Protein AF-A0A354B0X0-F1 (afdb_monomer_lite)

Secondary structure (DSSP, 8-state):
-HHHHTTTHHHHHHHHHHHHHHHHHHHHHHHHHHHT---HHHHHHHHHHHHHHIIIIIHHHTSSSGGG-

pLDDT: mean 97.95, std 1.36, range [89.0, 98.75]

Foldseek 3Di:
DVCVVVVVVLVVCLVVVLVVLVVVLVVLVVVCVVVVHDSVVSVVSVVVSCVSCVPQPVVQVVPPHSVRD

Radius of gyration: 15.6 Å; chains: 1; bounding box: 36×21×44 Å

Structure (mmCIF, N/CA/C/O backbone):
data_AF-A0A354B0X0-F1
#
_entry.id   AF-A0A354B0X0-F1
#
loop_
_atom_site.group_PDB
_atom_site.id
_atom_site.type_symbol
_atom_site.label_atom_id
_atom_site.label_alt_id
_atom_site.label_comp_id
_atom_site.label_asym_id
_atom_site.label_entity_id
_atom_site.label_seq_id
_atom_site.pdbx_PDB_ins_code
_atom_site.Cartn_x
_atom_site.Cartn_y
_atom_site.Cartn_z
_atom_site.occupancy
_atom_site.B_iso_or_equiv
_atom_site.auth_seq_id
_atom_site.auth_comp_id
_atom_site.auth_asym_id
_atom_site.auth_atom_id
_atom_site.pdbx_PDB_model_num
ATOM 1 N N . VAL A 1 1 ? 1.687 -9.056 -23.924 1.00 89.00 1 VAL A N 1
ATOM 2 C CA . VAL A 1 1 ? 3.090 -9.531 -23.797 1.00 89.00 1 VAL A CA 1
ATOM 3 C C . VAL A 1 1 ? 4.072 -8.378 -23.576 1.00 89.00 1 VAL A C 1
ATOM 5 O O . VAL A 1 1 ? 4.659 -8.326 -22.504 1.00 89.00 1 VAL A O 1
ATOM 8 N N . ARG A 1 2 ? 4.184 -7.402 -24.495 1.00 97.56 2 ARG A N 1
ATOM 9 C CA . ARG A 1 2 ? 5.143 -6.276 -24.393 1.00 97.56 2 ARG A CA 1
ATOM 10 C C . ARG A 1 2 ? 5.068 -5.467 -23.088 1.00 97.56 2 ARG A C 1
ATOM 12 O O . ARG A 1 2 ? 6.099 -5.135 -22.530 1.00 97.56 2 ARG A O 1
ATOM 19 N N . TRP A 1 3 ? 3.871 -5.197 -22.566 1.00 97.50 3 TRP A N 1
ATOM 20 C CA . TRP A 1 3 ? 3.699 -4.465 -21.299 1.00 97.50 3 TRP A CA 1
ATOM 21 C C . TRP A 1 3 ? 4.369 -5.155 -20.100 1.00 97.50 3 TRP A C 1
ATOM 23 O O . TRP A 1 3 ? 5.038 -4.497 -19.312 1.00 97.50 3 TRP A O 1
ATOM 33 N N . VAL A 1 4 ? 4.261 -6.486 -20.004 1.00 97.88 4 VAL A N 1
ATOM 34 C CA . VAL A 1 4 ? 4.924 -7.271 -18.948 1.00 97.88 4 VAL A CA 1
ATOM 35 C C . VAL A 1 4 ? 6.442 -7.233 -19.124 1.00 97.88 4 VAL A C 1
ATOM 37 O O . VAL A 1 4 ? 7.163 -7.034 -18.155 1.00 97.88 4 VAL A O 1
ATOM 40 N N . GLN A 1 5 ? 6.927 -7.357 -20.362 1.00 97.69 5 GLN A N 1
ATOM 41 C CA . GLN A 1 5 ? 8.361 -7.299 -20.679 1.00 97.69 5 GLN A CA 1
ATOM 42 C C . GLN A 1 5 ? 8.985 -5.931 -20.369 1.00 97.69 5 GLN A C 1
ATOM 44 O O . GLN A 1 5 ? 10.157 -5.861 -20.026 1.00 97.69 5 GLN A O 1
ATOM 49 N N . LEU A 1 6 ? 8.201 -4.854 -20.459 1.00 97.88 6 LEU A N 1
ATOM 50 C CA . LEU A 1 6 ? 8.606 -3.498 -20.074 1.00 97.88 6 LEU A CA 1
ATOM 51 C C . LEU A 1 6 ? 8.506 -3.245 -18.559 1.00 97.88 6 LEU A C 1
ATOM 53 O O . LEU A 1 6 ? 8.659 -2.110 -18.121 1.00 97.88 6 LEU A O 1
ATOM 57 N N . GLY A 1 7 ? 8.206 -4.273 -17.760 1.00 97.94 7 GLY A N 1
ATOM 58 C CA . GLY A 1 7 ? 8.061 -4.146 -16.312 1.00 97.94 7 GLY A CA 1
ATOM 59 C C . GLY A 1 7 ? 6.746 -3.505 -15.871 1.00 97.94 7 GLY A C 1
ATOM 60 O O . GLY A 1 7 ? 6.635 -3.100 -14.723 1.00 97.94 7 GLY A O 1
ATOM 61 N N . GLY A 1 8 ? 5.725 -3.433 -16.733 1.00 98.00 8 GLY A N 1
ATOM 62 C CA . GLY A 1 8 ? 4.455 -2.758 -16.437 1.00 98.00 8 GLY A CA 1
ATOM 63 C C . GLY A 1 8 ? 3.709 -3.286 -15.203 1.00 98.00 8 GLY A C 1
ATOM 64 O O . GLY A 1 8 ? 2.951 -2.541 -14.580 1.00 98.00 8 GLY A O 1
ATOM 65 N N . LEU A 1 9 ? 3.977 -4.529 -14.787 1.00 98.38 9 LEU A N 1
ATOM 66 C CA . LEU A 1 9 ? 3.467 -5.081 -13.528 1.00 98.38 9 LEU A CA 1
ATOM 67 C C . LEU A 1 9 ? 3.961 -4.310 -12.296 1.00 98.38 9 LEU A C 1
ATOM 69 O O . LEU A 1 9 ? 3.237 -4.236 -11.308 1.00 98.38 9 LEU A O 1
ATOM 73 N N . TRP A 1 10 ? 5.151 -3.710 -12.354 1.00 98.06 10 TRP A N 1
ATOM 74 C CA . TRP A 1 10 ? 5.732 -2.962 -11.242 1.00 98.06 10 TRP A CA 1
ATOM 75 C C . TRP A 1 10 ? 4.878 -1.736 -10.866 1.00 98.06 10 TRP A C 1
ATOM 77 O O . TRP A 1 10 ? 4.323 -1.725 -9.764 1.00 98.06 10 TRP A O 1
ATOM 87 N N . PRO A 1 11 ? 4.633 -0.754 -11.764 1.00 97.19 11 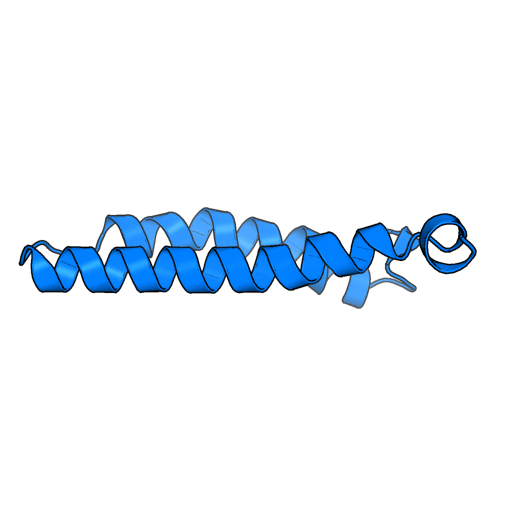PRO A N 1
ATOM 88 C CA . PRO A 1 11 ? 3.769 0.377 -11.434 1.00 97.19 11 PRO A CA 1
ATOM 89 C C . PRO A 1 11 ? 2.314 -0.052 -11.213 1.00 97.19 11 PRO A C 1
ATOM 91 O O . PRO A 1 11 ? 1.609 0.585 -10.436 1.00 97.19 11 PRO A O 1
ATOM 94 N N . PHE A 1 12 ? 1.854 -1.142 -11.838 1.00 98.38 12 PHE A N 1
ATOM 95 C CA . PHE A 1 12 ? 0.524 -1.683 -11.563 1.00 98.38 12 PHE A CA 1
ATOM 96 C C . PHE A 1 12 ? 0.368 -2.065 -10.087 1.00 98.38 12 PHE A C 1
ATOM 98 O O . PHE A 1 12 ? -0.560 -1.583 -9.438 1.00 98.38 12 PHE A O 1
ATOM 105 N N . VAL A 1 13 ? 1.283 -2.874 -9.546 1.00 98.31 13 VAL A N 1
ATOM 106 C CA . VAL A 1 13 ? 1.238 -3.305 -8.142 1.00 98.31 13 VAL A CA 1
ATOM 107 C C . VAL A 1 13 ? 1.500 -2.135 -7.196 1.00 98.31 13 VAL A C 1
ATOM 109 O O . VAL A 1 13 ? 0.775 -1.999 -6.215 1.00 98.31 13 VAL A O 1
ATOM 112 N N . ALA A 1 14 ? 2.467 -1.261 -7.491 1.00 97.88 14 ALA A N 1
ATOM 113 C CA . ALA A 1 14 ? 2.784 -0.121 -6.629 1.00 97.88 14 ALA A CA 1
ATOM 114 C C . ALA A 1 14 ? 1.593 0.846 -6.485 1.00 97.88 14 ALA A C 1
ATOM 116 O O . ALA A 1 14 ? 1.207 1.203 -5.371 1.00 97.88 14 ALA A O 1
ATOM 117 N N . LEU A 1 15 ? 0.954 1.221 -7.600 1.00 98.31 15 LEU A N 1
ATOM 118 C CA . LEU A 1 15 ? -0.160 2.173 -7.593 1.00 98.31 15 LEU A CA 1
ATOM 119 C C . LEU A 1 15 ? -1.437 1.563 -7.005 1.00 98.31 15 LEU A C 1
ATOM 121 O O . LEU A 1 15 ? -2.053 2.164 -6.125 1.00 98.31 15 LEU A O 1
ATOM 125 N N . HIS A 1 16 ? -1.828 0.355 -7.428 1.00 98.56 16 HIS A N 1
ATOM 126 C CA . HIS A 1 16 ? -3.005 -0.309 -6.850 1.00 98.56 16 HIS A CA 1
ATOM 127 C C . HIS A 1 16 ? -2.776 -0.679 -5.381 1.00 98.56 16 HIS A C 1
ATOM 129 O O . HIS A 1 16 ? -3.709 -0.605 -4.581 1.00 98.56 16 HIS A O 1
ATOM 135 N N . GLY A 1 17 ? -1.541 -1.020 -5.004 1.00 98.06 17 GLY A N 1
ATOM 136 C CA . GLY A 1 17 ? -1.129 -1.229 -3.619 1.00 98.06 17 GLY A CA 1
ATOM 137 C C . GLY A 1 17 ? -1.315 0.028 -2.772 1.00 98.06 17 GLY A C 1
ATOM 138 O O . GLY A 1 17 ? -1.931 -0.049 -1.710 1.00 98.06 17 GLY A O 1
ATOM 139 N N . ALA A 1 18 ? -0.898 1.198 -3.271 1.00 98.12 18 ALA A N 1
ATOM 140 C CA . ALA A 1 18 ? -1.106 2.475 -2.586 1.00 98.12 18 ALA A CA 1
ATOM 141 C C . ALA A 1 18 ? -2.600 2.755 -2.336 1.00 98.12 18 ALA A C 1
ATOM 143 O O . ALA A 1 18 ? -3.000 3.030 -1.204 1.00 98.12 18 ALA A O 1
ATOM 144 N N . PHE A 1 19 ? -3.446 2.609 -3.363 1.00 98.38 19 PHE A N 1
ATOM 145 C CA . PHE A 1 19 ? -4.897 2.771 -3.209 1.00 98.38 19 PHE A CA 1
ATOM 146 C C . PHE A 1 19 ? -5.512 1.735 -2.263 1.00 98.38 19 PHE A C 1
ATOM 148 O O . PHE A 1 19 ? -6.403 2.069 -1.482 1.00 98.38 19 PHE A O 1
ATOM 155 N N . SER A 1 20 ? -5.017 0.497 -2.285 1.00 98.44 20 SER A N 1
ATOM 156 C CA . SER A 1 20 ? -5.480 -0.563 -1.385 1.00 98.44 20 SER A CA 1
ATOM 157 C C . SER A 1 20 ? -5.163 -0.240 0.074 1.00 98.44 20 SER A C 1
ATOM 159 O O . SER A 1 20 ? -6.019 -0.427 0.933 1.00 98.44 20 SER A O 1
ATOM 161 N N . LEU A 1 21 ? -3.973 0.296 0.363 1.00 98.56 21 LEU A N 1
ATOM 162 C CA . LEU A 1 21 ? -3.597 0.728 1.711 1.00 98.56 21 LEU A CA 1
ATOM 163 C C . LEU A 1 21 ? -4.464 1.894 2.204 1.00 98.56 21 LEU A C 1
ATOM 165 O O . LEU A 1 21 ? -4.917 1.872 3.350 1.00 98.56 21 LEU A O 1
ATOM 169 N N . ILE A 1 22 ? -4.753 2.870 1.334 1.00 98.31 22 ILE A N 1
ATOM 170 C CA . ILE A 1 22 ? -5.680 3.972 1.637 1.00 98.31 22 ILE A CA 1
ATOM 171 C C . ILE A 1 22 ? -7.067 3.410 1.967 1.00 98.31 22 ILE A C 1
ATOM 173 O O . ILE A 1 22 ? -7.620 3.704 3.026 1.00 98.31 22 ILE A O 1
ATOM 177 N N . GLY A 1 23 ? -7.612 2.554 1.098 1.00 98.56 23 GLY A N 1
ATOM 178 C CA . GLY A 1 23 ? -8.909 1.913 1.312 1.00 98.56 23 GLY A CA 1
ATOM 179 C C . GLY A 1 23 ? -8.949 1.074 2.591 1.00 98.56 23 GLY A C 1
ATOM 180 O O . GLY A 1 23 ? -9.939 1.102 3.319 1.00 98.56 23 GLY A O 1
ATOM 181 N N . PHE A 1 24 ? -7.862 0.376 2.920 1.00 98.75 24 PHE A N 1
ATOM 182 C CA . PHE A 1 24 ? -7.766 -0.425 4.137 1.00 98.75 24 PHE A CA 1
ATOM 183 C C . PHE A 1 24 ? -7.770 0.439 5.403 1.00 98.75 24 PHE A C 1
ATOM 185 O O . PHE A 1 24 ? -8.502 0.131 6.343 1.00 98.75 24 PHE A O 1
ATOM 192 N N . MET A 1 25 ? -7.031 1.552 5.423 1.00 98.75 25 MET A N 1
ATOM 193 C CA . MET A 1 25 ? -7.063 2.493 6.548 1.00 98.75 25 MET A CA 1
ATOM 194 C C . MET A 1 25 ? -8.442 3.150 6.700 1.00 98.75 25 MET A C 1
ATOM 196 O O . MET A 1 25 ? -8.958 3.247 7.814 1.00 98.75 25 MET A O 1
ATOM 200 N N . LEU A 1 26 ? -9.078 3.546 5.591 1.00 98.75 26 LEU A N 1
ATOM 201 C CA . LEU A 1 26 ? -10.448 4.073 5.604 1.00 98.75 26 LEU A CA 1
ATOM 202 C C . LEU A 1 26 ? -11.440 3.046 6.161 1.00 98.75 26 LEU A C 1
ATOM 204 O O . LEU A 1 26 ? -12.261 3.387 7.009 1.00 98.75 26 LEU A O 1
ATOM 208 N N . ARG A 1 27 ? -11.306 1.775 5.772 1.00 98.75 27 ARG A N 1
ATOM 209 C CA . ARG A 1 27 ? -12.108 0.675 6.320 1.00 98.75 27 ARG A CA 1
ATOM 210 C C . ARG A 1 27 ? -11.886 0.488 7.822 1.00 98.75 27 ARG A C 1
ATOM 212 O O . ARG A 1 27 ? -12.834 0.205 8.547 1.00 98.75 27 ARG A O 1
ATOM 219 N N . GLN A 1 28 ? -10.660 0.651 8.323 1.00 98.62 28 GLN A N 1
ATOM 220 C CA . GLN A 1 28 ? -10.395 0.594 9.765 1.00 98.62 28 GLN A CA 1
ATOM 221 C C . GLN A 1 28 ? -11.102 1.732 10.520 1.00 98.62 28 GLN A C 1
ATOM 223 O O . GLN A 1 28 ? -11.659 1.485 11.590 1.00 98.62 28 GLN A O 1
ATOM 228 N N . PHE A 1 29 ? -11.132 2.951 9.965 1.00 98.69 29 PHE A N 1
ATOM 229 C CA . PHE A 1 29 ? -11.923 4.056 10.523 1.00 98.69 29 PHE A CA 1
ATOM 230 C C . PHE A 1 29 ? -13.427 3.783 10.476 1.00 98.69 29 PHE A C 1
ATOM 232 O O . PHE A 1 29 ? -14.120 4.020 11.465 1.00 98.69 29 PHE A O 1
ATOM 239 N N . GLU A 1 30 ? -13.927 3.275 9.350 1.00 98.75 30 GLU A N 1
ATOM 240 C CA . GLU A 1 30 ? -15.333 2.920 9.174 1.00 98.75 30 GLU A CA 1
ATOM 241 C C . GLU A 1 30 ? -15.772 1.892 10.220 1.00 98.75 30 GLU A C 1
ATOM 243 O O . GLU A 1 30 ? -16.723 2.135 10.958 1.00 98.75 30 GLU A O 1
ATOM 248 N N . ILE A 1 31 ? -15.027 0.793 10.370 1.00 98.69 31 ILE A N 1
ATOM 249 C CA . ILE A 1 31 ? -15.319 -0.245 11.366 1.00 98.69 31 ILE A CA 1
ATOM 250 C C . ILE A 1 31 ? -15.247 0.326 12.785 1.00 98.69 31 ILE A C 1
ATOM 252 O O . ILE A 1 31 ? -16.136 0.059 13.592 1.00 98.69 31 ILE A O 1
ATOM 256 N N . ALA A 1 32 ? -14.230 1.136 13.099 1.00 98.56 32 ALA A N 1
ATOM 257 C CA . ALA A 1 32 ? -14.110 1.747 14.420 1.00 98.56 32 ALA A CA 1
ATOM 258 C C . ALA A 1 32 ? -15.328 2.622 14.754 1.00 98.56 32 ALA A C 1
ATOM 260 O O . ALA A 1 32 ? -15.862 2.540 15.861 1.00 98.56 32 ALA A O 1
ATOM 261 N N . ARG A 1 33 ? -15.819 3.390 13.774 1.00 98.50 33 ARG A N 1
ATOM 262 C CA . ARG A 1 33 ? -17.038 4.192 13.904 1.00 98.50 33 ARG A CA 1
ATOM 263 C C . ARG A 1 33 ? -18.286 3.324 14.071 1.00 98.50 33 ARG A C 1
ATOM 265 O O . ARG A 1 33 ? -19.098 3.633 14.935 1.00 98.50 33 ARG A O 1
ATOM 272 N N . LEU A 1 34 ? -18.439 2.268 13.271 1.00 98.69 34 LEU A N 1
ATOM 273 C CA . LEU A 1 34 ? -19.605 1.376 13.314 1.00 98.69 34 LEU A CA 1
ATOM 274 C C . LEU A 1 34 ? -19.704 0.602 14.636 1.00 98.69 34 LEU A C 1
ATOM 276 O O . LEU A 1 34 ? -20.801 0.409 15.148 1.00 98.69 34 LEU A O 1
ATOM 280 N N . VAL A 1 35 ? -18.568 0.183 15.199 1.00 98.44 35 VAL A N 1
ATOM 281 C CA . VAL A 1 35 ? -18.506 -0.548 16.479 1.00 98.44 35 VAL A CA 1
ATOM 282 C C . VAL A 1 35 ? -18.482 0.404 17.687 1.00 98.44 35 VAL A C 1
ATOM 284 O O . VAL A 1 35 ? -18.770 -0.010 18.805 1.00 98.44 35 VAL A O 1
ATOM 287 N N . GLY A 1 36 ? -18.163 1.687 17.490 1.00 98.12 36 GLY A N 1
ATOM 288 C CA . GLY A 1 36 ? -18.087 2.681 18.567 1.00 98.12 36 GLY A CA 1
ATOM 289 C C . GLY A 1 36 ? -16.783 2.636 19.375 1.00 98.12 36 GLY A C 1
ATOM 290 O O . GLY A 1 36 ? -16.758 3.046 20.534 1.00 98.12 36 GLY A O 1
ATOM 291 N N . ILE A 1 37 ? -15.690 2.146 18.781 1.00 98.56 37 ILE A N 1
ATOM 292 C CA . ILE A 1 37 ? -14.357 2.124 19.402 1.00 98.56 37 ILE A CA 1
ATOM 293 C C . ILE A 1 37 ? -13.490 3.284 18.906 1.00 98.56 37 ILE A C 1
ATOM 295 O O . ILE A 1 37 ? -13.678 3.825 17.817 1.00 98.56 37 ILE A O 1
ATOM 299 N N . ARG A 1 38 ? -12.479 3.656 19.695 1.00 98.44 38 ARG A N 1
ATOM 300 C CA . ARG A 1 38 ? -11.493 4.665 19.280 1.00 98.44 38 ARG A CA 1
ATOM 301 C C . ARG A 1 38 ? -10.611 4.110 18.146 1.00 98.44 38 ARG A C 1
ATOM 303 O O . ARG A 1 38 ? -10.090 3.003 18.291 1.00 98.44 38 ARG A O 1
ATOM 310 N N . PRO A 1 39 ? -10.363 4.859 17.056 1.00 98.06 39 PRO A N 1
ATOM 311 C CA . PRO A 1 39 ? -9.704 4.346 15.850 1.00 98.06 39 PRO A CA 1
ATOM 312 C C . PRO A 1 39 ? -8.163 4.298 15.940 1.00 98.06 39 PRO A C 1
ATOM 314 O O . PRO A 1 39 ? -7.468 4.592 14.969 1.00 98.06 39 PRO A O 1
ATOM 317 N N . TYR A 1 40 ? -7.586 3.916 17.084 1.00 98.44 40 TYR A N 1
ATOM 318 C CA . TYR A 1 40 ? -6.122 3.895 17.254 1.00 98.44 40 TYR A CA 1
ATOM 319 C C . TYR A 1 40 ? -5.415 2.900 16.331 1.00 98.44 40 TYR A C 1
ATOM 321 O O . TYR A 1 40 ? -4.277 3.141 15.941 1.00 98.44 40 TYR A O 1
ATOM 329 N N . ASN A 1 41 ? -6.097 1.827 15.924 1.00 98.19 41 ASN A N 1
ATOM 330 C CA . ASN A 1 41 ? -5.560 0.884 14.947 1.00 98.19 41 ASN A CA 1
ATOM 331 C C . ASN A 1 41 ? -5.344 1.538 13.569 1.00 98.19 41 ASN A C 1
ATOM 333 O O . ASN A 1 41 ? -4.298 1.339 12.962 1.00 98.19 41 ASN A O 1
ATOM 337 N N . ALA A 1 42 ? -6.281 2.380 13.113 1.00 98.06 42 ALA A N 1
ATOM 338 C CA . ALA A 1 42 ? -6.124 3.128 11.864 1.00 98.06 42 ALA A CA 1
ATOM 339 C C . ALA A 1 42 ? -4.969 4.137 11.953 1.00 98.06 42 ALA A C 1
ATOM 341 O O . ALA A 1 42 ? -4.180 4.266 11.021 1.00 98.06 42 ALA A O 1
ATOM 342 N N . ILE A 1 43 ? -4.819 4.805 13.103 1.00 98.25 43 ILE A N 1
ATOM 343 C CA . ILE A 1 43 ? -3.703 5.729 13.344 1.00 98.25 43 ILE A CA 1
ATOM 344 C C . ILE A 1 43 ? -2.366 4.977 13.338 1.00 98.25 43 ILE A C 1
ATOM 346 O O . ILE A 1 43 ? -1.436 5.412 12.668 1.00 98.25 43 ILE A O 1
ATOM 350 N N . ALA A 1 44 ? -2.260 3.831 14.013 1.00 98.56 44 ALA A N 1
ATOM 351 C CA . ALA A 1 44 ? -1.046 3.012 13.997 1.00 98.56 44 ALA A CA 1
ATOM 352 C C . ALA A 1 44 ? -0.703 2.513 12.579 1.00 98.56 44 ALA A C 1
ATOM 354 O O . ALA A 1 44 ? 0.467 2.463 12.201 1.00 98.56 44 ALA A O 1
ATOM 355 N N . PHE A 1 45 ? -1.721 2.223 11.761 1.00 98.56 45 PHE A N 1
ATOM 356 C CA . PHE A 1 45 ? -1.551 1.803 10.369 1.00 98.56 45 PHE A CA 1
ATOM 357 C C . PHE A 1 45 ? -0.993 2.904 9.443 1.00 98.56 45 PHE A C 1
ATOM 359 O O . PHE A 1 45 ? -0.494 2.603 8.357 1.00 98.56 45 PHE A O 1
ATOM 366 N N . SER A 1 46 ? -0.971 4.168 9.884 1.00 97.94 46 SER A N 1
ATOM 367 C CA . SER A 1 46 ? -0.251 5.232 9.169 1.00 97.94 46 SER A CA 1
ATOM 368 C C . SER A 1 46 ? 1.259 4.970 9.061 1.00 97.94 46 SER A C 1
ATOM 370 O O . SER A 1 46 ? 1.867 5.389 8.080 1.00 97.94 46 SER A O 1
ATOM 372 N N . GLY A 1 47 ? 1.858 4.226 10.002 1.00 98.50 47 GLY A N 1
ATOM 373 C CA . GLY A 1 47 ? 3.272 3.838 9.954 1.00 98.50 47 GLY A CA 1
ATOM 374 C C . GLY A 1 47 ? 3.611 3.010 8.705 1.00 98.50 47 GLY A C 1
ATOM 375 O O . GLY A 1 47 ? 4.423 3.451 7.891 1.00 98.50 47 GLY A O 1
ATOM 376 N N . PRO A 1 48 ? 2.960 1.851 8.491 1.00 98.31 48 PRO A N 1
ATOM 377 C CA . PRO A 1 48 ? 3.087 1.079 7.254 1.0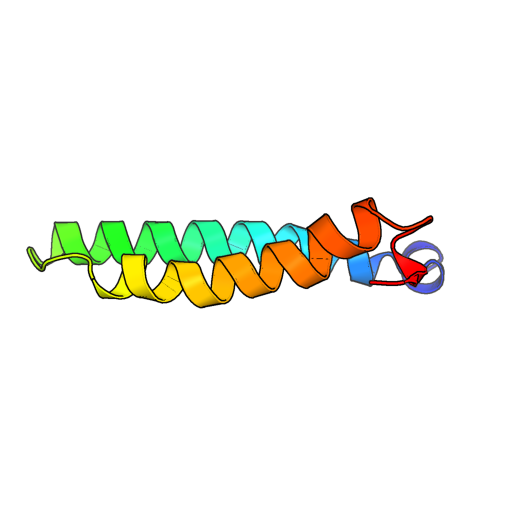0 98.31 48 PRO A CA 1
ATOM 378 C C . PRO A 1 48 ? 2.824 1.886 5.976 1.00 98.31 48 PRO A C 1
ATOM 380 O O . PRO A 1 48 ? 3.563 1.738 5.004 1.00 98.31 48 PRO A O 1
ATOM 383 N N . ILE A 1 49 ? 1.819 2.771 5.972 1.00 98.50 49 ILE A N 1
ATOM 384 C CA . ILE A 1 49 ? 1.539 3.646 4.820 1.00 98.50 49 ILE A CA 1
ATOM 385 C C . ILE A 1 49 ? 2.710 4.590 4.549 1.00 98.50 49 ILE A C 1
ATOM 387 O O . ILE A 1 49 ? 3.134 4.713 3.403 1.00 98.50 49 ILE A O 1
ATOM 391 N N . ALA A 1 50 ? 3.265 5.224 5.583 1.00 98.62 50 ALA A N 1
ATOM 392 C CA . ALA A 1 50 ? 4.410 6.116 5.444 1.00 98.62 50 ALA A CA 1
ATOM 393 C C . ALA A 1 50 ? 5.639 5.380 4.887 1.00 98.62 50 ALA A C 1
ATOM 395 O O . ALA A 1 50 ? 6.323 5.905 4.008 1.00 98.62 50 ALA A O 1
ATOM 396 N N . VAL A 1 51 ? 5.888 4.143 5.326 1.00 98.62 51 VAL A N 1
ATOM 397 C CA . VAL A 1 51 ? 6.970 3.306 4.781 1.00 98.62 51 VAL A CA 1
ATOM 398 C C . VAL A 1 51 ? 6.710 2.975 3.312 1.00 98.62 51 VAL A C 1
ATOM 400 O O . VAL A 1 51 ? 7.585 3.180 2.477 1.00 98.62 51 VAL A O 1
ATOM 403 N N . PHE A 1 52 ? 5.498 2.537 2.966 1.00 98.62 52 PHE A N 1
ATOM 404 C CA . PHE A 1 52 ? 5.167 2.193 1.585 1.00 98.62 52 PHE A CA 1
ATOM 405 C C . PHE A 1 52 ? 5.293 3.399 0.646 1.00 98.62 52 PHE A C 1
ATOM 407 O O . PHE A 1 52 ? 5.957 3.318 -0.382 1.00 98.62 52 PHE A O 1
ATOM 414 N N . VAL A 1 53 ? 4.696 4.537 1.012 1.00 98.50 53 VAL A N 1
ATOM 415 C CA . VAL A 1 53 ? 4.733 5.764 0.204 1.00 98.50 53 VAL A CA 1
ATOM 416 C C . VAL A 1 53 ? 6.156 6.308 0.096 1.00 98.50 53 VAL A C 1
ATOM 418 O O . VAL A 1 53 ? 6.553 6.753 -0.978 1.00 98.50 53 VAL A O 1
ATOM 421 N N . SER A 1 54 ? 6.948 6.268 1.171 1.00 98.44 54 SER A N 1
ATOM 422 C CA . SER A 1 54 ? 8.320 6.781 1.120 1.00 98.44 54 SER A CA 1
ATOM 423 C C . SER A 1 54 ? 9.227 5.933 0.227 1.00 98.44 54 SER A C 1
ATOM 425 O O . SER A 1 54 ? 9.924 6.497 -0.612 1.00 98.44 54 SER A O 1
ATOM 427 N N . VAL A 1 55 ? 9.180 4.604 0.347 1.00 98.31 55 VAL A N 1
ATOM 428 C CA . VAL A 1 55 ? 10.062 3.690 -0.399 1.00 98.31 55 VAL A CA 1
ATOM 429 C C . VAL A 1 55 ? 9.590 3.491 -1.838 1.00 98.31 55 VAL A C 1
ATOM 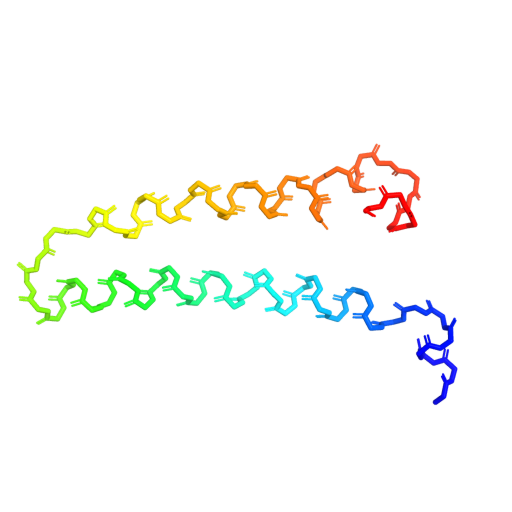431 O O . VAL A 1 55 ? 10.367 3.670 -2.765 1.00 98.31 55 VAL A O 1
ATOM 434 N N . PHE A 1 56 ? 8.312 3.175 -2.051 1.00 97.94 56 PHE A N 1
ATOM 435 C CA . PHE A 1 56 ? 7.822 2.779 -3.374 1.00 97.94 56 PHE A CA 1
ATOM 436 C C . PHE A 1 56 ? 7.334 3.938 -4.233 1.00 97.94 56 PHE A C 1
ATOM 438 O O . PHE A 1 56 ? 7.032 3.698 -5.395 1.00 97.94 56 PHE A O 1
ATOM 445 N N . LEU A 1 57 ? 7.211 5.160 -3.698 1.00 97.75 57 LEU A N 1
ATOM 446 C CA . LEU A 1 57 ? 6.787 6.338 -4.465 1.00 97.75 57 LEU A CA 1
ATOM 447 C C . LEU A 1 57 ? 7.779 7.494 -4.328 1.00 97.75 57 LEU A C 1
ATOM 449 O O . LEU A 1 57 ? 8.371 7.904 -5.319 1.00 97.75 57 LEU A O 1
ATOM 453 N N . MET A 1 58 ? 7.989 8.022 -3.122 1.00 98.38 58 MET A N 1
ATOM 454 C CA . MET A 1 58 ? 8.790 9.240 -2.950 1.00 98.38 58 MET A CA 1
ATOM 455 C C . MET A 1 58 ? 10.260 9.036 -3.309 1.00 98.38 58 MET A C 1
ATOM 457 O O . MET A 1 58 ? 10.839 9.885 -3.982 1.00 98.38 58 MET A O 1
ATOM 461 N N . TYR A 1 59 ? 10.858 7.921 -2.888 1.00 98.38 59 TYR A N 1
ATOM 462 C CA . TYR A 1 59 ? 12.255 7.617 -3.173 1.00 98.38 59 TYR A CA 1
ATOM 463 C C . TYR A 1 59 ? 12.551 7.584 -4.682 1.00 98.38 59 TYR A C 1
ATOM 465 O O . TYR A 1 59 ? 13.355 8.407 -5.121 1.00 98.38 59 TYR A O 1
ATOM 473 N N . PRO A 1 60 ? 11.886 6.754 -5.510 1.00 97.88 60 PRO A N 1
ATOM 474 C CA . PRO A 1 60 ? 12.142 6.731 -6.950 1.00 97.88 60 PRO A CA 1
ATOM 475 C C . PRO A 1 60 ? 11.721 8.009 -7.683 1.00 97.88 60 PRO A C 1
ATOM 477 O O . PRO A 1 60 ? 12.340 8.340 -8.691 1.00 97.88 60 PRO A O 1
ATOM 480 N N . LEU A 1 61 ? 10.733 8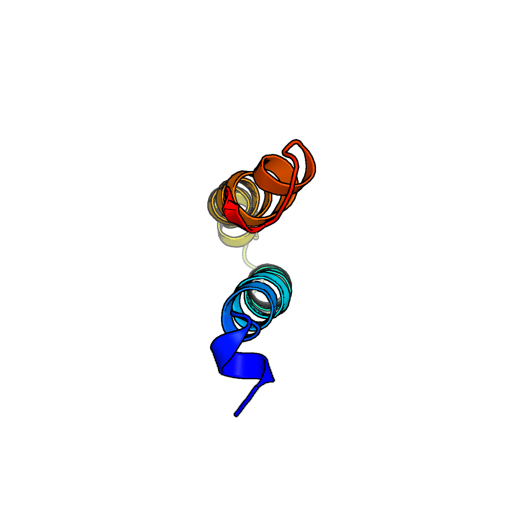.764 -7.180 1.00 97.81 61 LEU A N 1
ATOM 481 C CA . LEU A 1 61 ? 10.414 10.100 -7.707 1.00 97.81 61 LEU A CA 1
ATOM 482 C C . LEU A 1 61 ? 11.541 11.117 -7.463 1.00 97.81 61 LEU A C 1
ATOM 484 O O . LEU A 1 61 ? 11.673 12.070 -8.226 1.00 97.81 61 LEU A O 1
ATOM 488 N N . GLY A 1 62 ? 12.350 10.919 -6.419 1.00 97.94 62 GLY A N 1
ATOM 489 C CA . GLY A 1 62 ? 13.584 11.671 -6.183 1.00 97.94 62 GLY A CA 1
ATOM 490 C C . GLY A 1 62 ? 14.796 11.154 -6.971 1.00 97.94 62 GLY A C 1
ATOM 491 O O . GLY A 1 62 ? 15.854 11.779 -6.920 1.00 97.94 62 GLY A O 1
ATOM 492 N N . GLN A 1 63 ? 14.664 10.026 -7.677 1.00 97.50 63 GLN A N 1
ATOM 493 C CA . GLN A 1 63 ? 15.691 9.442 -8.545 1.00 97.50 63 GLN A CA 1
ATOM 494 C C . GLN A 1 63 ? 15.375 9.714 -10.026 1.00 97.50 63 GLN A C 1
ATOM 496 O O . GLN A 1 63 ? 14.443 10.433 -10.376 1.00 97.50 63 GLN A O 1
ATOM 501 N N . SER A 1 64 ? 16.168 9.134 -10.930 1.00 96.69 64 SER A N 1
ATOM 502 C CA . SER A 1 64 ? 15.976 9.289 -12.377 1.00 96.69 64 SER A CA 1
ATOM 503 C C . SER A 1 64 ? 14.831 8.445 -12.949 1.00 96.69 64 SER A C 1
ATOM 505 O O . SER A 1 64 ? 14.345 8.752 -14.037 1.00 96.69 64 SER A O 1
ATOM 507 N N . SER A 1 65 ? 14.410 7.369 -12.271 1.00 96.69 65 SER A N 1
ATOM 508 C C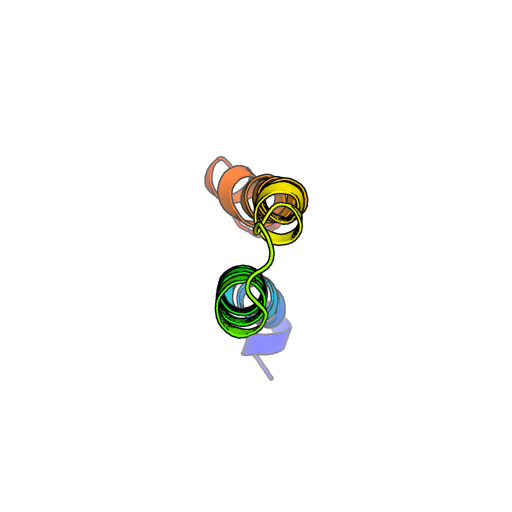A . SER A 1 65 ? 13.290 6.525 -12.707 1.00 96.69 65 SER A CA 1
ATOM 509 C C . SER A 1 65 ? 12.854 5.502 -11.649 1.00 96.69 65 SER A C 1
ATOM 511 O O . SER A 1 65 ? 13.581 5.214 -10.699 1.00 96.69 65 SER A O 1
ATOM 513 N N . TRP A 1 66 ? 11.714 4.852 -11.907 1.00 96.94 66 TRP A N 1
ATOM 514 C CA . TRP A 1 66 ? 11.203 3.686 -11.172 1.00 96.94 66 TRP A CA 1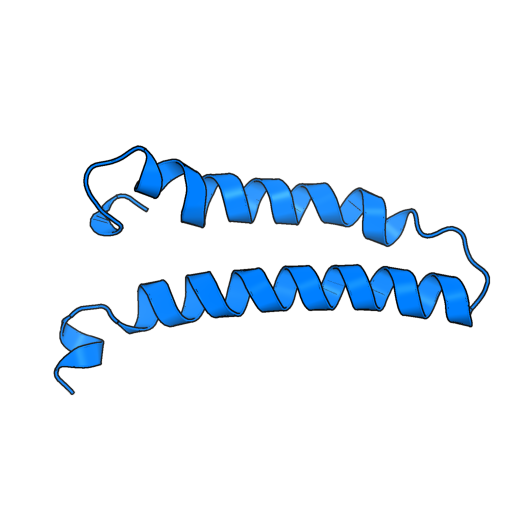
ATOM 515 C C . TRP A 1 66 ? 12.114 2.451 -11.202 1.00 96.94 66 TRP A C 1
ATOM 517 O O . TRP A 1 66 ? 11.862 1.502 -10.473 1.00 96.94 66 TRP A O 1
ATOM 527 N N . PHE A 1 67 ? 13.170 2.438 -12.023 1.00 96.62 67 PHE A N 1
ATOM 528 C CA . PHE A 1 67 ? 14.164 1.361 -12.011 1.00 96.62 67 PHE A CA 1
ATOM 529 C C . PHE A 1 67 ? 14.926 1.279 -10.677 1.00 96.62 67 PHE A C 1
ATOM 531 O O . PHE A 1 67 ? 15.408 0.212 -10.316 1.00 96.62 67 PHE A O 1
ATOM 538 N N . PHE A 1 68 ? 15.031 2.400 -9.955 1.00 96.69 68 PHE A N 1
ATOM 539 C CA . PHE A 1 68 ? 15.733 2.497 -8.671 1.00 96.69 68 PHE A CA 1
ATOM 540 C C . PHE A 1 68 ? 14.811 2.340 -7.458 1.00 96.69 68 PHE A C 1
ATOM 542 O O . PHE A 1 68 ? 15.247 2.585 -6.339 1.00 96.69 68 PHE A O 1
ATOM 549 N N . ALA A 1 69 ? 13.542 2.011 -7.687 1.00 92.88 69 ALA A N 1
ATOM 550 C CA . ALA A 1 69 ? 12.555 1.820 -6.636 1.00 92.88 69 ALA A CA 1
ATOM 551 C C . ALA A 1 69 ? 12.715 0.477 -5.908 1.00 92.88 69 ALA A C 1
ATOM 553 O O . ALA A 1 69 ? 13.124 -0.512 -6.561 1.00 92.88 69 ALA A O 1
#

Sequence (69 aa):
VRWVQLGGLWPFVALHGAFSLIGFMLRQFEIARLVGIRPYNAIAFSGPIAVFVSVFLMYPLGQSSWFFA